Protein AF-A0A6J4XZB6-F1 (afdb_monomer_lite)

Foldseek 3Di:
DCLDLVNQLVCCVVPVADHPHLNNLVPRDDPVSSVVNCVVPPVVVVPDDDDDDCPPCPVVVVVVVVVVVVVD

Secondary structure (DSSP, 8-state):
-TTSHHHHHHHHHHH----S-HHHHHHHS-HHHHHHTTTT-HHHHHT-------GGGHHHHHHHHHHHHHT-

pLDDT: mean 91.7, std 6.43, range [58.25, 98.06]

Sequence (72 aa):
MAISEQGQCGMSNVNGYSSTNEVAAKKCMSAKQFKDLHQDDPSYLDSLLLWMDLGDRFGAYTNAWNAVKAAN

Radius of gyration: 17.43 Å; chains: 1; bounding box: 36×29×44 Å

Structure (mmCIF, N/CA/C/O backbone):
data_AF-A0A6J4XZB6-F1
#
_entry.id   AF-A0A6J4XZB6-F1
#
loop_
_atom_site.group_PDB
_atom_site.id
_atom_site.type_symbol
_atom_site.label_atom_id
_atom_site.label_alt_id
_atom_site.label_comp_id
_atom_site.label_asym_id
_atom_site.label_entity_id
_atom_site.label_seq_id
_atom_site.pdbx_PDB_ins_code
_atom_site.Cartn_x
_atom_site.Cartn_y
_atom_site.Cartn_z
_atom_site.occupancy
_atom_site.B_iso_or_equiv
_atom_site.auth_seq_id
_atom_site.auth_comp_id
_atom_site.auth_asym_id
_atom_site.auth_atom_id
_atom_site.pdbx_PDB_model_num
ATOM 1 N N . MET A 1 1 ? 5.731 2.934 19.820 1.00 64.31 1 MET A N 1
ATOM 2 C CA . MET A 1 1 ? 4.518 3.783 19.757 1.00 64.31 1 MET A CA 1
ATOM 3 C C . MET A 1 1 ? 3.813 3.709 18.407 1.00 64.31 1 MET A C 1
ATOM 5 O O . MET A 1 1 ? 2.623 3.471 18.409 1.00 64.31 1 MET A O 1
ATOM 9 N N . ALA A 1 2 ? 4.493 3.837 17.261 1.00 75.56 2 ALA A N 1
ATOM 10 C CA . ALA A 1 2 ? 3.811 3.826 15.954 1.00 75.56 2 ALA A CA 1
ATOM 11 C C . ALA A 1 2 ? 3.006 2.543 15.639 1.00 75.56 2 ALA A C 1
ATOM 13 O O . ALA A 1 2 ? 2.015 2.611 14.925 1.00 75.56 2 ALA A O 1
ATOM 14 N N . ILE A 1 3 ? 3.406 1.386 16.180 1.00 85.75 3 ILE A N 1
ATOM 15 C CA . ILE A 1 3 ? 2.706 0.100 15.986 1.00 85.75 3 ILE A CA 1
ATOM 16 C C . ILE A 1 3 ? 1.723 -0.256 17.114 1.00 85.75 3 ILE A C 1
ATOM 18 O O . ILE A 1 3 ? 1.042 -1.278 17.034 1.00 85.75 3 ILE A O 1
ATOM 22 N N . SER A 1 4 ? 1.669 0.538 18.192 1.00 93.25 4 SER A N 1
ATOM 23 C CA . SER A 1 4 ? 0.723 0.272 19.282 1.00 93.25 4 SER A CA 1
ATOM 24 C C . SER A 1 4 ? -0.698 0.630 18.855 1.00 93.25 4 SER A C 1
ATOM 26 O O . SER A 1 4 ? -0.882 1.455 17.962 1.00 93.25 4 SER A O 1
ATOM 28 N N . GLU A 1 5 ? -1.693 0.053 19.535 1.00 93.75 5 GLU A N 1
ATOM 29 C CA . GLU A 1 5 ? -3.113 0.374 19.327 1.00 93.75 5 GLU A CA 1
ATOM 30 C C . GLU A 1 5 ? -3.336 1.891 19.341 1.00 93.75 5 GLU A C 1
ATOM 32 O O . GLU A 1 5 ? -3.782 2.462 18.354 1.00 93.75 5 GLU A O 1
ATOM 37 N N . GLN A 1 6 ? -2.917 2.565 20.417 1.00 92.69 6 GLN A N 1
ATOM 38 C CA . GLN A 1 6 ? -3.082 4.012 20.570 1.00 92.69 6 GLN A CA 1
ATOM 39 C C . GLN A 1 6 ? -2.421 4.817 19.439 1.00 92.69 6 GLN A C 1
ATOM 41 O O . GLN A 1 6 ? -3.008 5.781 18.949 1.00 92.69 6 GLN A O 1
ATOM 46 N N . GLY A 1 7 ? -1.212 4.432 19.015 1.00 91.69 7 GLY A N 1
ATOM 47 C CA . GLY A 1 7 ? -0.514 5.121 17.930 1.00 91.69 7 GLY A CA 1
ATOM 48 C C . GLY A 1 7 ? -1.238 4.963 16.595 1.00 91.69 7 GLY A C 1
ATOM 49 O O . GLY A 1 7 ? -1.440 5.938 15.876 1.00 91.69 7 GLY A O 1
ATOM 50 N N . GLN A 1 8 ? -1.687 3.747 16.294 1.00 93.44 8 GLN A N 1
ATOM 51 C CA . GLN A 1 8 ? -2.410 3.430 15.065 1.00 93.44 8 GLN A CA 1
ATOM 52 C C . GLN A 1 8 ? -3.808 4.062 15.024 1.00 93.44 8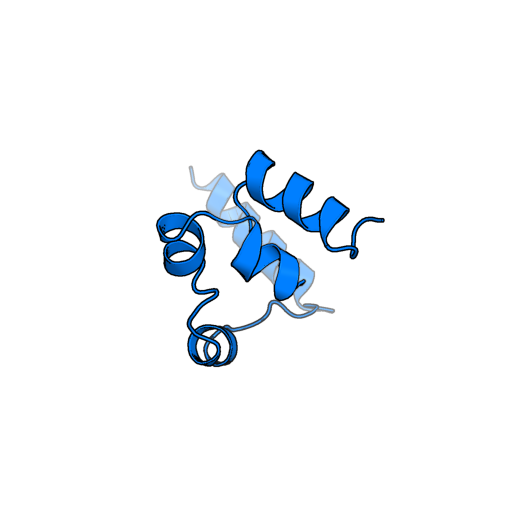 GLN A C 1
ATOM 54 O O . GLN A 1 8 ? -4.200 4.585 13.985 1.00 93.44 8 GLN A O 1
ATOM 59 N N . CYS A 1 9 ? -4.517 4.118 16.156 1.00 91.44 9 CYS A N 1
ATOM 60 C CA . CYS A 1 9 ? -5.783 4.845 16.275 1.00 91.44 9 CYS A CA 1
ATOM 61 C C . CYS A 1 9 ? -5.621 6.335 15.948 1.00 91.44 9 CYS A C 1
ATOM 63 O O . CYS A 1 9 ? -6.446 6.906 15.239 1.00 91.44 9 CYS A O 1
ATOM 65 N N . GLY A 1 10 ? -4.542 6.962 16.432 1.00 88.75 10 GLY A N 1
ATOM 66 C CA . GLY A 1 10 ? -4.228 8.350 16.097 1.00 88.75 10 GLY A CA 1
ATOM 67 C C . GLY A 1 10 ? -3.954 8.543 14.604 1.00 88.75 10 GLY A C 1
ATOM 68 O O . GLY A 1 10 ? -4.488 9.467 13.998 1.00 88.75 10 GLY A O 1
ATOM 69 N N . MET A 1 11 ? -3.167 7.652 13.996 1.00 88.25 11 MET A N 1
ATOM 70 C CA . MET A 1 11 ? -2.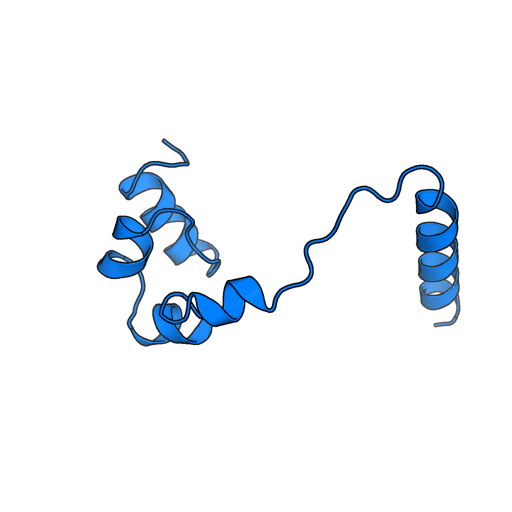811 7.756 12.579 1.00 88.25 11 MET A CA 1
ATOM 71 C C . MET A 1 11 ? -4.026 7.586 11.665 1.00 88.25 11 MET A C 1
ATOM 73 O O . MET A 1 11 ? -4.320 8.503 10.900 1.00 88.25 11 MET A O 1
ATOM 77 N N . SER A 1 12 ? -4.756 6.471 11.776 1.00 89.31 12 SER A N 1
ATOM 78 C CA . SER A 1 12 ? -5.875 6.149 10.876 1.00 89.31 12 SER A CA 1
ATOM 79 C C . SER A 1 12 ? -7.004 7.178 10.908 1.00 89.31 12 SER A C 1
ATOM 81 O O . SER A 1 12 ? -7.651 7.406 9.886 1.00 89.31 12 SER A O 1
ATOM 83 N N . ASN A 1 13 ? -7.224 7.837 12.047 1.00 85.69 13 ASN A N 1
ATOM 84 C CA . ASN A 1 13 ? -8.271 8.852 12.179 1.00 85.69 13 ASN A CA 1
ATOM 85 C C . ASN A 1 13 ? -7.862 10.223 11.626 1.00 85.69 13 ASN A C 1
ATOM 87 O O . ASN A 1 13 ? -8.729 11.020 11.278 1.00 85.69 13 ASN A O 1
ATOM 91 N N . VAL A 1 14 ? -6.560 10.505 11.533 1.00 89.00 14 VAL A N 1
ATOM 92 C CA . VAL A 1 14 ? -6.050 11.772 10.988 1.00 89.00 14 VAL A CA 1
ATOM 93 C C . VAL A 1 14 ? -5.795 11.670 9.487 1.00 89.00 14 VAL A C 1
ATOM 95 O O . VAL A 1 14 ? -6.105 12.601 8.750 1.00 89.00 14 VAL A O 1
ATOM 98 N N . ASN A 1 15 ? -5.215 10.560 9.027 1.00 88.12 15 ASN A N 1
ATOM 99 C CA . ASN A 1 15 ? -4.779 10.411 7.638 1.00 88.12 15 ASN A CA 1
ATOM 100 C C . ASN A 1 15 ? -5.761 9.622 6.755 1.00 88.12 15 ASN A C 1
ATOM 102 O O . ASN A 1 15 ? -5.624 9.657 5.536 1.00 88.12 15 ASN A O 1
ATOM 106 N N . GLY A 1 16 ? -6.728 8.917 7.353 1.00 86.75 16 GLY A N 1
ATOM 107 C CA . GLY A 1 16 ? -7.712 8.104 6.638 1.00 86.75 16 GLY A CA 1
ATOM 108 C C . GLY A 1 16 ? -7.180 6.785 6.066 1.00 86.75 16 GLY A C 1
ATOM 109 O O . GLY A 1 16 ? -7.929 6.091 5.386 1.00 86.75 16 GLY A O 1
ATOM 110 N N . TYR A 1 17 ? -5.925 6.414 6.330 1.00 90.12 17 TYR A N 1
ATOM 111 C CA . TYR A 1 17 ? -5.325 5.169 5.849 1.00 90.12 17 TYR A CA 1
ATOM 112 C C . TYR A 1 17 ? -5.627 3.971 6.761 1.00 90.12 17 TYR A C 1
ATOM 114 O O . TYR A 1 17 ? -5.903 4.097 7.960 1.00 90.12 17 TYR A O 1
ATOM 122 N N . SER A 1 18 ? -5.507 2.786 6.163 1.00 90.81 18 SER A N 1
ATOM 123 C CA . SER A 1 18 ? -5.569 1.478 6.814 1.00 90.81 18 SER A CA 1
ATOM 124 C C . SER A 1 18 ? -4.650 1.368 8.034 1.00 90.81 18 SER A C 1
ATOM 126 O O . SER A 1 18 ? -3.575 1.968 8.071 1.00 90.81 18 SER A O 1
ATOM 128 N N . SER A 1 19 ? -5.049 0.549 9.011 1.00 91.50 19 SER A N 1
ATOM 129 C CA . SER A 1 19 ? -4.213 0.197 10.160 1.00 91.50 19 SER A CA 1
ATOM 130 C C . SER A 1 19 ? -3.723 -1.237 10.033 1.00 91.50 19 SER A C 1
ATOM 132 O O . SER A 1 19 ? -4.482 -2.130 9.678 1.00 91.50 19 SER A O 1
ATOM 134 N N . THR A 1 20 ? -2.460 -1.476 10.375 1.00 90.69 20 THR A N 1
ATOM 135 C CA . THR A 1 20 ? -1.902 -2.835 10.454 1.00 90.69 20 THR A CA 1
ATOM 136 C C . THR A 1 20 ? -2.134 -3.488 11.818 1.00 90.69 20 THR A C 1
ATOM 138 O O . THR A 1 20 ? -1.754 -4.637 12.022 1.00 90.69 20 THR A O 1
ATOM 141 N N . ASN A 1 21 ? -2.707 -2.761 12.784 1.00 92.25 21 ASN A N 1
ATOM 142 C CA . ASN A 1 21 ? -3.055 -3.288 14.097 1.00 92.25 21 ASN A CA 1
ATOM 143 C C . ASN A 1 21 ? -4.552 -3.611 14.121 1.00 92.25 21 ASN A C 1
ATOM 145 O O . ASN A 1 21 ? -5.388 -2.709 14.088 1.00 92.25 21 ASN A O 1
ATOM 149 N N . GLU A 1 22 ? -4.894 -4.896 14.218 1.00 90.81 22 GLU A N 1
ATOM 150 C CA . GLU A 1 22 ? -6.291 -5.340 14.141 1.00 90.81 22 GLU A CA 1
ATOM 151 C C . GLU A 1 22 ? -7.188 -4.757 15.244 1.00 90.81 22 GLU A C 1
ATOM 153 O O . GLU A 1 22 ? -8.378 -4.526 15.028 1.00 90.81 22 GLU A O 1
ATOM 158 N N . VAL A 1 23 ? -6.623 -4.490 16.425 1.00 93.12 23 VAL A N 1
ATOM 159 C CA . VAL A 1 23 ? -7.364 -3.954 17.568 1.00 93.12 23 VAL A CA 1
ATOM 160 C C . VAL A 1 23 ? -7.705 -2.493 17.304 1.00 93.12 23 VAL A C 1
ATOM 162 O O . VAL A 1 23 ? -8.850 -2.087 17.499 1.00 93.12 23 VAL A O 1
ATOM 165 N N . ALA A 1 24 ? -6.737 -1.724 16.797 1.00 93.25 24 ALA A N 1
ATOM 166 C CA . ALA A 1 24 ? -6.955 -0.343 16.388 1.00 93.25 24 ALA A CA 1
ATOM 167 C C . ALA A 1 24 ? -7.961 -0.253 15.235 1.00 93.25 24 ALA A C 1
ATOM 169 O O . ALA A 1 24 ? -8.893 0.543 15.311 1.00 93.25 24 ALA A O 1
ATOM 170 N N . ALA A 1 25 ? -7.827 -1.102 14.211 1.00 92.69 25 ALA A N 1
ATOM 171 C CA . ALA A 1 25 ? -8.756 -1.131 13.086 1.00 92.69 25 ALA A CA 1
ATOM 172 C C . ALA A 1 25 ? -10.203 -1.352 13.567 1.00 92.69 25 ALA A C 1
ATOM 174 O O . ALA A 1 25 ? -11.085 -0.564 13.240 1.00 92.69 25 ALA A O 1
ATOM 175 N N . LYS A 1 26 ? -10.439 -2.359 14.421 1.00 92.31 26 LYS A N 1
ATOM 176 C CA . LYS A 1 26 ? -11.787 -2.702 14.912 1.00 92.31 26 LYS A CA 1
ATOM 177 C C . LYS A 1 26 ? -12.374 -1.676 15.884 1.00 92.31 26 LYS A C 1
ATOM 179 O O . LYS A 1 26 ? -13.579 -1.450 15.864 1.00 92.31 26 LYS A O 1
ATOM 184 N N . LYS A 1 27 ? -11.561 -1.098 16.776 1.00 92.00 27 LYS A N 1
ATOM 185 C CA . LYS A 1 27 ? -12.062 -0.204 17.838 1.00 92.00 27 LYS A CA 1
ATOM 186 C C . LYS A 1 27 ? -12.104 1.267 17.446 1.00 92.00 27 LYS A C 1
ATOM 188 O O . LYS A 1 27 ? -12.935 1.998 17.974 1.00 92.00 27 LYS A O 1
ATOM 193 N N . CYS A 1 28 ? -11.170 1.713 16.611 1.00 92.00 28 CYS A N 1
ATOM 194 C CA . CYS A 1 28 ? -10.927 3.138 16.399 1.00 92.00 28 CYS A CA 1
ATOM 195 C C . CYS A 1 28 ? -11.454 3.660 15.064 1.00 92.00 28 CYS A C 1
ATOM 197 O O . CYS A 1 28 ? -11.691 4.863 14.967 1.00 92.00 28 CYS A O 1
ATOM 199 N N . MET A 1 29 ? -11.660 2.794 14.067 1.00 93.69 29 MET A N 1
ATOM 200 C CA . MET A 1 29 ? -12.288 3.190 12.806 1.00 93.69 29 MET A CA 1
ATOM 201 C C . MET A 1 29 ? -13.810 3.217 12.940 1.00 93.69 29 MET A C 1
ATOM 203 O O . MET A 1 29 ? -14.413 2.403 13.639 1.00 93.69 29 MET A O 1
ATOM 207 N N . SER A 1 30 ? -14.455 4.126 12.208 1.00 93.00 30 SER A N 1
ATOM 208 C CA . SER A 1 30 ? -15.905 4.033 12.009 1.00 93.00 30 SER A CA 1
ATOM 209 C C . SER A 1 30 ? -16.255 2.791 11.181 1.00 93.00 30 SER A C 1
ATOM 211 O O . SER A 1 30 ? -15.459 2.355 10.352 1.00 93.00 30 SER A O 1
ATOM 213 N N . ALA A 1 31 ? -17.474 2.260 11.324 1.00 94.00 31 ALA A N 1
ATOM 214 C CA . ALA A 1 31 ? -17.923 1.112 10.527 1.00 94.00 31 ALA A CA 1
ATOM 215 C C . ALA A 1 31 ? -17.830 1.368 9.011 1.00 94.00 31 ALA A C 1
ATOM 217 O O . ALA A 1 31 ? -17.487 0.469 8.245 1.00 94.00 31 ALA A O 1
ATOM 218 N N . LYS A 1 32 ? -18.093 2.611 8.582 1.00 93.50 32 LYS A N 1
ATOM 219 C CA . LYS A 1 32 ? -17.936 3.020 7.185 1.00 93.50 32 LYS A CA 1
ATOM 220 C C . LYS A 1 32 ? -16.473 2.955 6.746 1.00 93.50 32 LYS A C 1
ATOM 222 O O . LYS A 1 32 ? -16.185 2.331 5.737 1.00 93.50 32 LYS A O 1
ATOM 227 N N . GLN A 1 33 ? -15.562 3.554 7.512 1.00 93.06 33 GLN A N 1
ATOM 228 C CA . GLN A 1 33 ? -14.132 3.544 7.193 1.00 93.06 33 GLN A CA 1
ATOM 229 C C . GLN A 1 33 ? -13.558 2.122 7.188 1.00 93.06 33 GLN A C 1
ATOM 231 O O . GLN A 1 33 ? -12.802 1.778 6.288 1.00 93.06 33 GLN A O 1
ATOM 236 N N . PHE A 1 34 ? -13.940 1.296 8.165 1.00 93.50 34 PHE A N 1
ATOM 237 C CA . PHE A 1 34 ? -13.496 -0.094 8.265 1.00 93.50 34 PHE A CA 1
ATOM 238 C C . PHE A 1 34 ? -13.831 -0.879 6.988 1.00 93.50 34 PHE A C 1
ATOM 240 O 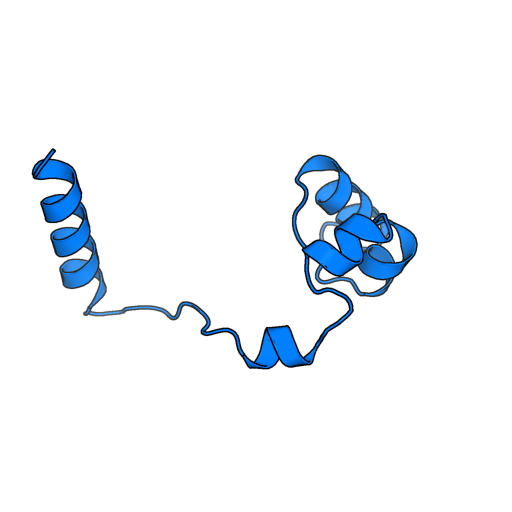O . PHE A 1 34 ? -12.968 -1.556 6.437 1.00 93.50 34 PHE A O 1
ATOM 247 N N . LYS A 1 35 ? -15.054 -0.702 6.474 1.00 94.69 35 LYS A N 1
ATOM 248 C CA . LYS A 1 35 ? -15.514 -1.332 5.234 1.00 94.69 35 LYS A CA 1
ATOM 249 C C . LYS A 1 35 ? -14.910 -0.711 3.971 1.00 94.69 35 LYS A C 1
ATOM 251 O O . LYS A 1 35 ? -14.472 -1.436 3.088 1.00 94.69 35 LYS A O 1
ATOM 256 N N . ASP A 1 36 ? -14.871 0.619 3.873 1.00 93.69 36 ASP A N 1
ATOM 257 C CA . ASP A 1 36 ? -14.320 1.321 2.702 1.00 93.69 36 ASP A CA 1
ATOM 258 C C . ASP A 1 36 ? -12.826 1.004 2.492 1.00 93.69 36 ASP A C 1
ATOM 260 O O . ASP A 1 36 ? -12.340 1.007 1.364 1.00 93.69 36 ASP A O 1
ATOM 264 N N . LEU A 1 37 ? -12.094 0.733 3.578 1.00 92.81 37 LEU A N 1
ATOM 265 C CA . LEU A 1 37 ? -10.683 0.341 3.555 1.00 92.81 37 LEU A CA 1
ATOM 266 C C . LEU A 1 37 ? -10.477 -1.180 3.503 1.00 92.81 37 LEU A C 1
ATOM 268 O O . LEU A 1 37 ? -9.343 -1.631 3.679 1.00 92.81 37 LEU A O 1
ATOM 272 N N . HIS A 1 38 ? -11.547 -1.954 3.291 1.00 93.88 38 HIS A N 1
ATOM 273 C CA . HIS A 1 38 ? -11.526 -3.415 3.193 1.00 93.88 38 HIS A CA 1
ATOM 274 C C . HIS A 1 38 ? -10.873 -4.113 4.402 1.00 93.88 38 HIS A C 1
ATOM 276 O O . HIS A 1 38 ? -10.249 -5.163 4.271 1.00 93.88 38 HIS A O 1
ATOM 282 N N . GLN A 1 39 ? -10.994 -3.536 5.602 1.00 92.12 39 GLN A N 1
ATOM 283 C CA . GLN A 1 39 ? -10.450 -4.125 6.836 1.00 92.12 39 GLN A CA 1
ATOM 284 C C . GLN A 1 39 ? -11.249 -5.354 7.297 1.00 92.12 39 GLN A C 1
ATOM 286 O O . GLN A 1 39 ? -10.767 -6.148 8.105 1.00 92.12 39 GLN A O 1
ATOM 291 N N . ASP A 1 40 ? -12.479 -5.498 6.801 1.00 93.06 40 ASP A N 1
ATOM 292 C CA . ASP A 1 40 ? -13.375 -6.632 7.014 1.00 93.06 40 ASP A CA 1
ATOM 293 C C . ASP A 1 40 ? -13.147 -7.790 6.035 1.00 93.06 40 ASP A C 1
ATOM 295 O O . ASP A 1 40 ? -13.708 -8.866 6.242 1.00 93.06 40 ASP A O 1
ATOM 299 N N . ASP A 1 41 ? -12.321 -7.598 5.004 1.00 92.12 41 ASP A N 1
ATOM 300 C CA . ASP A 1 41 ? -12.124 -8.566 3.929 1.00 92.12 41 ASP A CA 1
ATOM 301 C C . ASP A 1 41 ? -10.644 -8.952 3.768 1.00 92.12 41 ASP A C 1
ATOM 303 O O . ASP A 1 41 ? -9.915 -8.367 2.965 1.00 92.12 41 ASP A O 1
ATOM 307 N N . PRO A 1 42 ? -10.169 -9.979 4.493 1.00 86.25 42 PRO A N 1
ATOM 308 C CA . PRO A 1 42 ? -8.817 -10.495 4.306 1.00 86.25 42 PRO A CA 1
ATOM 309 C C . PRO A 1 42 ? -8.553 -11.013 2.886 1.00 86.25 42 PRO A C 1
ATOM 311 O O . PRO A 1 42 ? -7.422 -10.930 2.417 1.00 86.25 42 PRO A O 1
ATOM 314 N N . SER A 1 43 ? -9.580 -11.495 2.176 1.00 91.94 43 SER A N 1
ATOM 315 C CA . SER A 1 43 ? -9.417 -12.012 0.811 1.00 91.94 43 SER A CA 1
ATOM 316 C C . SER A 1 43 ? -9.138 -10.902 -0.203 1.00 91.94 43 SER A C 1
ATOM 318 O O . SER A 1 43 ? -8.466 -11.131 -1.209 1.00 91.94 43 SER A O 1
ATOM 320 N N . TYR A 1 44 ? -9.569 -9.672 0.096 1.00 90.88 44 TYR A N 1
ATOM 321 C CA . TYR A 1 44 ? -9.159 -8.499 -0.664 1.00 90.88 44 TYR A CA 1
ATOM 322 C C . TYR A 1 44 ? -7.639 -8.316 -0.615 1.00 90.88 44 TYR A C 1
ATOM 324 O O . TYR A 1 44 ? -7.037 -8.085 -1.662 1.00 90.88 44 TYR A O 1
ATOM 332 N N . LEU A 1 45 ? -7.001 -8.490 0.551 1.00 84.31 45 LEU A N 1
ATOM 333 C CA . LEU A 1 45 ? -5.541 -8.380 0.679 1.00 84.31 45 LEU A CA 1
ATOM 334 C C . LEU A 1 45 ? -4.811 -9.437 -0.156 1.00 84.31 45 LEU A C 1
ATOM 336 O O . LEU A 1 45 ? -3.813 -9.109 -0.795 1.00 84.31 45 LEU A O 1
ATOM 340 N N . ASP A 1 46 ? -5.340 -10.661 -0.213 1.00 89.31 46 ASP A N 1
ATOM 341 C CA . ASP A 1 46 ? -4.775 -11.747 -1.026 1.00 89.31 46 ASP A CA 1
ATOM 342 C C . ASP A 1 46 ? -4.856 -11.464 -2.537 1.00 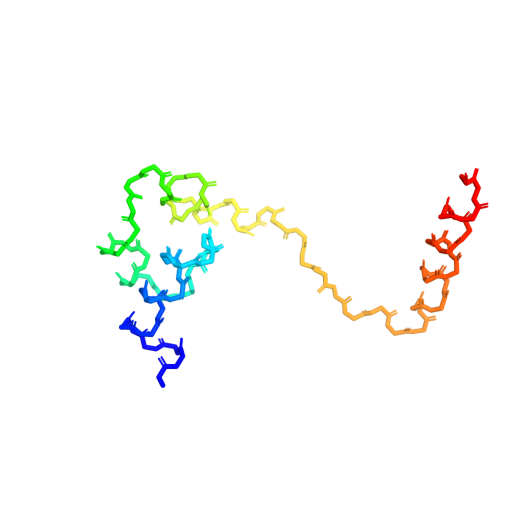89.31 46 ASP A C 1
ATOM 344 O O . ASP A 1 46 ? -4.076 -12.007 -3.321 1.00 89.31 46 ASP A O 1
ATOM 348 N N . SER A 1 47 ? -5.778 -10.595 -2.963 1.00 93.19 47 SER A N 1
ATOM 349 C CA . SER A 1 47 ? -5.919 -10.189 -4.366 1.00 93.19 47 SER A CA 1
ATOM 350 C C . SER A 1 47 ? -4.938 -9.091 -4.798 1.00 93.19 47 SER A C 1
ATOM 352 O O . SER A 1 47 ? -4.789 -8.830 -5.996 1.00 93.19 47 SER A O 1
ATOM 354 N N . LEU A 1 48 ? -4.270 -8.426 -3.847 1.00 91.69 48 LEU A N 1
ATOM 355 C CA . LEU A 1 48 ? -3.418 -7.277 -4.137 1.00 91.69 48 LEU A CA 1
ATOM 356 C C . LEU A 1 48 ? -2.066 -7.705 -4.712 1.00 91.69 48 LEU A C 1
ATOM 358 O O . LEU A 1 48 ? -1.354 -8.543 -4.162 1.00 91.69 48 LEU A O 1
ATOM 362 N N . LEU A 1 49 ? -1.654 -7.031 -5.785 1.00 94.38 49 LEU A N 1
ATOM 363 C CA . LEU A 1 49 ? -0.277 -7.083 -6.263 1.00 94.38 49 LEU A CA 1
ATOM 364 C C . LEU A 1 49 ? 0.561 -6.066 -5.492 1.00 94.38 49 LEU A C 1
ATOM 366 O O . LEU A 1 49 ? 0.371 -4.854 -5.618 1.00 94.38 49 LEU A O 1
ATOM 370 N N . LEU A 1 50 ? 1.508 -6.561 -4.698 1.00 90.12 50 LEU A N 1
ATOM 371 C CA . LEU A 1 50 ? 2.445 -5.705 -3.985 1.00 90.12 50 LEU A CA 1
ATOM 372 C C . LEU A 1 50 ? 3.524 -5.186 -4.934 1.00 90.12 50 LEU A C 1
ATOM 374 O O . LEU A 1 50 ? 4.098 -5.929 -5.731 1.00 90.12 50 LEU A O 1
ATOM 378 N N . TRP A 1 51 ? 3.823 -3.895 -4.811 1.00 91.50 51 TRP A N 1
ATOM 379 C CA . TRP A 1 51 ? 4.962 -3.303 -5.494 1.00 91.50 51 TRP A CA 1
ATOM 380 C C . TRP A 1 51 ? 6.241 -3.927 -4.952 1.00 91.50 51 TRP A C 1
ATOM 382 O O . TRP A 1 51 ? 6.493 -3.923 -3.748 1.00 91.50 51 TRP A O 1
ATOM 392 N N . MET A 1 52 ? 7.043 -4.461 -5.861 1.00 92.81 52 MET A N 1
ATOM 393 C CA . MET A 1 52 ?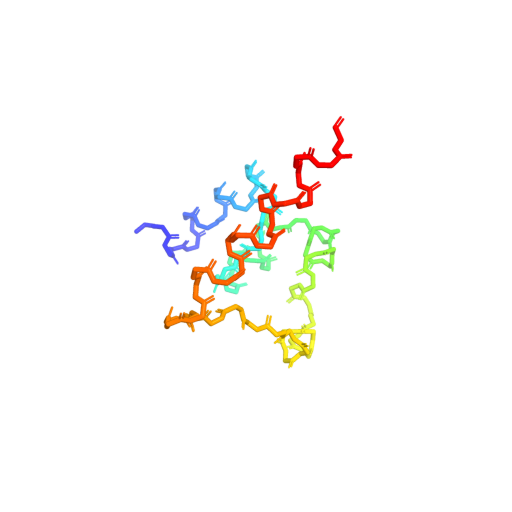 8.334 -5.050 -5.550 1.00 92.81 52 MET A CA 1
ATOM 394 C C . MET A 1 52 ? 9.459 -4.126 -5.993 1.00 92.81 52 MET A C 1
ATOM 396 O O . MET A 1 52 ? 9.273 -3.273 -6.865 1.00 92.81 52 MET A O 1
ATOM 400 N N . ASP A 1 53 ? 10.640 -4.346 -5.424 1.00 95.19 53 ASP A N 1
ATOM 401 C CA . ASP A 1 53 ? 1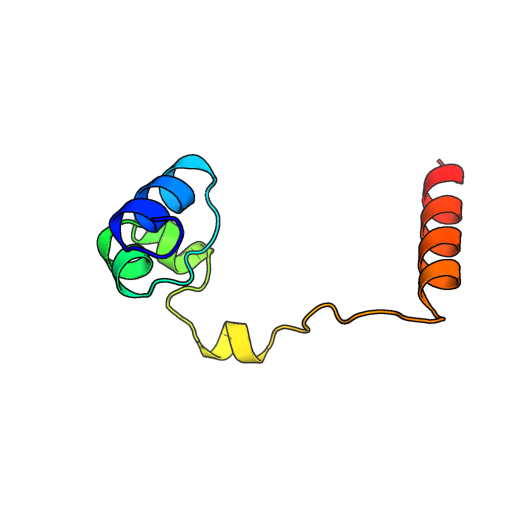1.860 -3.726 -5.924 1.00 95.19 53 ASP A CA 1
ATOM 402 C C . ASP A 1 53 ? 12.038 -4.040 -7.423 1.00 95.19 53 ASP A C 1
ATOM 404 O O . ASP A 1 53 ? 11.910 -5.184 -7.875 1.00 95.19 53 ASP A O 1
ATOM 408 N N . LEU A 1 54 ? 12.279 -2.991 -8.210 1.00 94.94 54 LEU A N 1
ATOM 409 C CA . LEU A 1 54 ? 12.410 -3.075 -9.660 1.00 94.94 54 LEU A CA 1
ATOM 410 C C . LEU A 1 54 ? 13.832 -3.437 -10.104 1.00 94.94 54 LEU A C 1
ATOM 412 O O . LEU A 1 54 ? 13.989 -3.889 -11.244 1.00 94.94 54 LEU A O 1
ATOM 416 N N . GLY A 1 55 ? 14.841 -3.253 -9.242 1.00 96.62 55 GLY A N 1
ATOM 417 C CA . GLY A 1 55 ? 16.251 -3.476 -9.570 1.00 96.62 55 GLY A CA 1
ATOM 418 C C . GLY A 1 55 ? 16.659 -2.772 -10.867 1.00 96.62 55 GLY A C 1
ATOM 419 O O . GLY A 1 55 ? 16.318 -1.609 -11.096 1.00 96.62 55 GLY A O 1
ATOM 420 N N . ASP A 1 56 ? 17.303 -3.511 -11.771 1.00 97.69 56 ASP A N 1
ATOM 421 C CA . ASP A 1 56 ? 17.787 -3.003 -13.065 1.00 97.69 56 ASP A CA 1
ATOM 422 C C . ASP A 1 56 ? 16.683 -2.399 -13.954 1.00 97.69 56 ASP A C 1
ATOM 424 O O . ASP A 1 56 ? 16.955 -1.592 -14.845 1.00 97.69 56 ASP A O 1
ATOM 428 N N . ARG A 1 57 ? 15.408 -2.738 -13.711 1.00 96.94 57 ARG A N 1
ATOM 429 C CA . ARG A 1 57 ? 14.272 -2.203 -14.481 1.00 96.94 57 ARG A CA 1
ATOM 430 C C . ARG A 1 57 ? 13.854 -0.799 -14.047 1.00 96.94 57 ARG A C 1
ATOM 432 O O . ARG A 1 57 ? 13.087 -0.160 -14.768 1.00 96.94 57 ARG A O 1
ATOM 439 N N . PHE A 1 58 ? 14.340 -0.297 -12.909 1.00 97.62 58 PHE A N 1
ATOM 440 C CA . PHE A 1 58 ? 13.934 1.001 -12.360 1.00 97.62 58 PHE A CA 1
ATOM 441 C C . PHE A 1 58 ? 14.114 2.154 -13.362 1.00 97.62 58 PHE A C 1
ATOM 443 O O . PHE A 1 58 ? 13.223 2.995 -13.518 1.00 97.62 58 PHE A O 1
ATOM 450 N N . GLY A 1 59 ? 15.231 2.158 -14.099 1.00 97.94 59 GLY A N 1
ATOM 451 C CA . GLY A 1 59 ? 15.514 3.180 -15.110 1.00 97.94 59 GLY A CA 1
ATOM 452 C C . GLY A 1 59 ? 14.494 3.186 -16.252 1.00 97.94 59 GLY A C 1
ATOM 453 O O . GLY A 1 59 ? 14.016 4.249 -16.647 1.00 97.94 59 GLY A O 1
ATOM 454 N N . ALA A 1 60 ? 14.095 2.007 -16.737 1.00 97.81 60 ALA A N 1
ATOM 455 C CA . ALA A 1 60 ? 13.116 1.887 -17.816 1.00 97.81 60 ALA A CA 1
ATOM 456 C C . ALA A 1 60 ? 11.736 2.425 -17.400 1.00 97.81 60 ALA A C 1
ATOM 458 O O . ALA A 1 60 ? 11.146 3.226 -18.125 1.00 97.81 60 ALA A O 1
ATOM 459 N N . TYR A 1 61 ? 11.256 2.050 -16.208 1.00 97.06 61 TYR A N 1
ATOM 460 C CA . TYR A 1 61 ? 9.977 2.536 -15.674 1.00 97.06 61 TYR A CA 1
ATOM 461 C C . TYR A 1 61 ? 9.984 4.052 -15.448 1.00 97.06 61 TYR A C 1
ATOM 463 O O . TYR A 1 61 ? 9.036 4.742 -15.826 1.00 97.06 61 TYR A O 1
ATOM 471 N N . THR A 1 62 ? 11.070 4.588 -14.884 1.00 97.12 62 THR A N 1
ATOM 472 C CA . THR A 1 62 ? 11.198 6.029 -14.619 1.00 97.12 62 THR A CA 1
ATOM 473 C C . THR A 1 62 ? 11.203 6.840 -15.915 1.00 97.12 62 THR A C 1
ATOM 475 O O . THR A 1 62 ? 10.498 7.846 -16.021 1.00 97.12 62 THR A O 1
ATOM 478 N N . ASN A 1 63 ? 11.948 6.389 -16.927 1.00 98.06 63 ASN A N 1
ATOM 479 C CA . ASN A 1 63 ? 12.015 7.070 -18.220 1.00 98.06 63 ASN A CA 1
ATOM 480 C C . ASN A 1 63 ? 10.672 7.032 -18.953 1.00 98.06 63 ASN A C 1
ATOM 482 O O . ASN A 1 63 ? 10.239 8.060 -19.472 1.00 98.06 63 ASN A O 1
ATOM 486 N N . ALA A 1 64 ? 9.984 5.886 -18.936 1.00 97.50 64 ALA A N 1
ATOM 487 C CA . ALA A 1 64 ? 8.648 5.766 -19.511 1.00 97.50 64 ALA A CA 1
ATOM 488 C C . ALA A 1 64 ? 7.659 6.744 -18.853 1.00 97.50 64 ALA A C 1
ATOM 490 O O . ALA A 1 64 ? 6.943 7.461 -19.549 1.00 97.50 64 ALA A O 1
ATOM 491 N N . TRP A 1 65 ? 7.667 6.848 -17.520 1.00 96.88 65 TRP A N 1
ATOM 492 C CA . TRP A 1 65 ? 6.791 7.779 -16.804 1.00 96.88 65 TRP A CA 1
ATOM 493 C C . TRP A 1 65 ? 7.109 9.251 -17.099 1.00 96.88 65 TRP A C 1
ATOM 495 O O . TRP A 1 65 ? 6.206 10.073 -17.258 1.00 96.88 65 TRP A O 1
ATOM 505 N N . ASN A 1 66 ? 8.393 9.600 -17.207 1.00 98.06 66 ASN A N 1
ATOM 506 C CA . ASN A 1 66 ? 8.801 10.953 -17.579 1.00 98.06 66 ASN A CA 1
ATOM 507 C C . ASN A 1 66 ? 8.374 11.316 -19.006 1.00 98.06 66 ASN A C 1
ATOM 509 O O . ASN A 1 66 ? 7.916 12.436 -19.216 1.00 98.06 66 ASN A O 1
ATOM 513 N N . ALA A 1 67 ? 8.454 10.376 -19.952 1.00 97.69 67 ALA A N 1
ATOM 514 C CA . ALA A 1 67 ? 7.977 10.588 -21.316 1.00 97.69 67 ALA A CA 1
ATOM 515 C C . ALA A 1 67 ? 6.462 10.857 -21.361 1.00 97.69 67 ALA A C 1
ATOM 517 O O . ALA A 1 67 ? 6.036 11.779 -22.049 1.00 97.69 67 ALA A O 1
ATOM 518 N N . VAL A 1 68 ? 5.660 10.122 -20.577 1.00 97.00 68 VAL A N 1
ATOM 519 C CA . VAL A 1 68 ? 4.207 10.365 -20.459 1.00 97.00 68 VAL A CA 1
ATOM 520 C C . VAL A 1 68 ? 3.921 11.770 -19.930 1.00 97.00 68 VAL A C 1
ATOM 522 O O . VAL A 1 68 ? 3.093 12.479 -20.493 1.00 97.00 68 VAL A O 1
ATOM 525 N N . LYS A 1 69 ? 4.617 12.201 -18.871 1.00 96.44 69 LYS A N 1
ATOM 526 C CA . LYS A 1 69 ? 4.418 13.541 -18.293 1.00 96.44 69 LYS A CA 1
ATOM 527 C C . LYS A 1 69 ? 4.812 14.669 -19.247 1.00 96.44 69 LYS A C 1
ATOM 529 O O . LYS A 1 69 ? 4.183 15.714 -19.202 1.00 96.44 69 LYS A O 1
ATOM 534 N N . ALA A 1 70 ? 5.846 14.469 -20.062 1.00 96.19 70 ALA A N 1
ATOM 535 C CA . ALA A 1 70 ? 6.341 15.472 -21.004 1.00 96.19 70 ALA A CA 1
ATOM 536 C C . ALA A 1 70 ? 5.491 15.599 -22.283 1.00 96.19 70 ALA A C 1
ATOM 538 O O . ALA A 1 70 ? 5.722 16.509 -23.072 1.00 96.19 70 ALA A O 1
ATOM 539 N N . ALA A 1 71 ? 4.548 14.680 -22.512 1.00 88.25 71 ALA A N 1
ATOM 540 C CA . ALA A 1 71 ? 3.641 14.710 -23.659 1.00 88.25 71 ALA A CA 1
ATOM 541 C C . ALA A 1 71 ? 2.391 15.595 -23.442 1.00 88.25 71 ALA A C 1
ATOM 543 O O . ALA A 1 71 ? 1.556 15.674 -24.343 1.00 88.25 71 ALA A O 1
ATOM 544 N N . ASN A 1 72 ? 2.274 16.241 -22.275 1.00 58.25 72 ASN A N 1
ATOM 545 C CA . ASN A 1 72 ? 1.241 17.219 -21.906 1.00 58.25 72 ASN A CA 1
ATOM 546 C C . ASN A 1 72 ? 1.860 18.605 -21.693 1.00 58.25 72 ASN A C 1
ATOM 548 O O . ASN A 1 72 ? 1.101 19.592 -21.803 1.00 58.25 72 ASN A O 1
#